Protein AF-A0A1U7M4L5-F1 (afdb_monomer_lite)

Structure (mmCIF, N/CA/C/O backbone):
data_AF-A0A1U7M4L5-F1
#
_entry.id   AF-A0A1U7M4L5-F1
#
loop_
_atom_site.group_PDB
_atom_site.id
_atom_site.type_symbol
_atom_site.label_atom_id
_atom_site.label_alt_id
_atom_site.label_comp_id
_atom_site.label_asym_id
_atom_site.label_entity_id
_atom_site.label_seq_id
_atom_site.pdbx_PDB_ins_code
_atom_site.Cartn_x
_atom_site.Cartn_y
_atom_site.Cartn_z
_atom_site.occupancy
_atom_site.B_iso_or_equiv
_atom_site.auth_seq_id
_atom_site.auth_comp_id
_atom_site.auth_asym_id
_atom_site.auth_atom_id
_atom_site.pdbx_PDB_model_num
ATOM 1 N N . MET A 1 1 ? 26.430 -4.926 -8.663 1.00 40.50 1 MET A N 1
ATOM 2 C CA . MET A 1 1 ? 25.184 -5.667 -8.353 1.00 40.50 1 MET A CA 1
ATOM 3 C C . MET A 1 1 ? 24.200 -5.401 -9.483 1.00 40.50 1 MET A C 1
ATOM 5 O O . MET A 1 1 ? 24.116 -4.249 -9.886 1.00 40.50 1 MET A O 1
ATOM 9 N N . SER A 1 2 ? 23.602 -6.459 -10.046 1.00 42.69 2 SER A N 1
ATOM 10 C CA . SER A 1 2 ? 23.016 -6.516 -11.402 1.00 42.69 2 SER A CA 1
ATOM 11 C C . SER A 1 2 ? 22.136 -5.314 -11.771 1.00 42.69 2 SER A C 1
ATOM 13 O O . SER A 1 2 ? 21.171 -5.021 -11.068 1.00 42.69 2 SER A O 1
ATOM 15 N N . ARG A 1 3 ? 22.501 -4.622 -12.861 1.00 52.31 3 ARG A N 1
ATOM 16 C CA . ARG A 1 3 ? 21.792 -3.462 -13.433 1.00 52.31 3 ARG A CA 1
ATOM 17 C C . ARG A 1 3 ? 20.663 -3.851 -14.395 1.00 52.31 3 ARG A C 1
ATOM 19 O O . ARG A 1 3 ? 20.004 -2.957 -14.903 1.00 52.31 3 ARG A O 1
ATOM 26 N N . TYR A 1 4 ? 20.443 -5.140 -14.651 1.00 60.34 4 TYR A N 1
ATOM 27 C CA . TYR A 1 4 ? 19.540 -5.571 -15.712 1.00 60.34 4 TYR A CA 1
ATOM 28 C C . TYR A 1 4 ? 18.772 -6.829 -15.304 1.00 60.34 4 TYR A C 1
ATOM 30 O O . TYR A 1 4 ? 19.364 -7.803 -14.832 1.00 60.34 4 TYR A O 1
ATOM 38 N N . VAL A 1 5 ? 17.451 -6.769 -15.455 1.00 61.44 5 VAL A N 1
ATOM 39 C CA . VAL A 1 5 ? 16.539 -7.911 -15.387 1.00 61.44 5 VAL A CA 1
ATOM 40 C C . VAL A 1 5 ? 15.798 -7.904 -16.713 1.00 61.44 5 VAL A C 1
ATOM 42 O O . VAL A 1 5 ? 15.099 -6.943 -17.002 1.00 61.44 5 VAL A O 1
ATOM 45 N N . ASP A 1 6 ? 15.997 -8.939 -17.521 1.00 65.75 6 ASP A N 1
ATOM 46 C CA . ASP A 1 6 ? 15.297 -9.126 -18.791 1.00 65.75 6 ASP A CA 1
ATOM 47 C C . ASP A 1 6 ? 14.304 -10.259 -18.633 1.00 65.75 6 ASP A C 1
ATOM 49 O O . ASP A 1 6 ? 14.718 -11.403 -18.464 1.00 65.75 6 ASP A O 1
ATOM 53 N N . PHE A 1 7 ? 13.011 -9.953 -18.670 1.00 67.94 7 PHE A N 1
ATOM 54 C CA . PHE A 1 7 ? 11.972 -10.975 -18.580 1.00 67.94 7 PHE A CA 1
ATOM 55 C C . PHE A 1 7 ? 11.778 -11.765 -19.881 1.00 67.94 7 PHE A C 1
ATOM 57 O O . PHE A 1 7 ? 11.133 -12.812 -19.848 1.00 67.94 7 PHE A O 1
ATOM 64 N N . ASN A 1 8 ? 12.340 -11.312 -21.009 1.00 63.50 8 ASN A N 1
ATOM 65 C CA . ASN A 1 8 ? 12.162 -11.955 -22.315 1.00 63.50 8 ASN A CA 1
ATOM 66 C C . ASN A 1 8 ? 13.084 -13.165 -22.522 1.00 63.50 8 ASN A C 1
ATOM 68 O O . ASN A 1 8 ? 12.781 -14.051 -23.319 1.00 63.50 8 ASN A O 1
ATOM 72 N N . ASN A 1 9 ? 14.193 -13.227 -21.788 1.00 62.72 9 ASN A N 1
ATOM 73 C CA . ASN A 1 9 ? 15.092 -14.374 -21.741 1.00 62.72 9 ASN A CA 1
ATOM 74 C C . ASN A 1 9 ? 14.909 -15.072 -20.392 1.00 62.72 9 ASN A C 1
ATOM 76 O O . ASN A 1 9 ? 14.783 -14.387 -19.386 1.00 62.72 9 ASN A O 1
ATOM 80 N N . ASN A 1 10 ? 14.884 -16.413 -20.357 1.00 65.12 10 ASN A N 1
ATOM 81 C CA . ASN A 1 10 ? 14.668 -17.209 -19.136 1.00 65.12 10 ASN A CA 1
ATOM 82 C C . ASN A 1 10 ? 15.346 -16.587 -17.900 1.00 65.12 10 ASN A C 1
ATOM 84 O O . ASN A 1 10 ? 16.561 -16.715 -17.730 1.00 65.12 10 ASN A O 1
ATOM 88 N N . VAL A 1 11 ? 14.559 -15.915 -17.050 1.00 71.19 11 VAL A N 1
ATOM 89 C CA . VAL A 1 11 ? 15.098 -15.193 -15.894 1.00 71.19 11 VAL A CA 1
ATOM 90 C C . VAL A 1 11 ? 15.700 -16.202 -14.937 1.00 71.19 11 VAL A C 1
ATOM 92 O O . VAL A 1 11 ? 15.036 -17.152 -14.511 1.00 71.19 11 VAL A O 1
ATOM 95 N N . ASP A 1 12 ? 16.964 -16.005 -14.576 1.00 82.62 12 ASP A N 1
ATOM 96 C CA . ASP A 1 12 ? 17.619 -16.918 -13.659 1.00 82.62 12 ASP A CA 1
ATOM 97 C C . ASP A 1 12 ? 16.930 -16.892 -12.277 1.00 82.62 12 ASP A C 1
ATOM 99 O O . ASP A 1 12 ? 16.426 -15.871 -11.793 1.00 82.62 12 ASP A O 1
ATOM 103 N N . SER A 1 13 ? 16.906 -18.053 -11.619 1.00 86.00 13 SER A N 1
ATOM 104 C CA . SER A 1 13 ? 16.178 -18.223 -10.356 1.00 86.00 13 SER A CA 1
ATOM 105 C C . SER A 1 13 ? 16.678 -17.319 -9.220 1.00 86.00 13 SER A C 1
ATOM 107 O O . SER A 1 13 ? 15.918 -17.032 -8.291 1.00 86.00 13 SER A O 1
ATOM 109 N N . LEU A 1 14 ? 17.939 -16.868 -9.259 1.00 86.38 14 LEU A N 1
ATOM 110 C CA . LEU A 1 14 ? 18.498 -15.966 -8.255 1.00 86.38 14 LEU A CA 1
ATOM 111 C C . LEU A 1 14 ? 17.965 -14.547 -8.464 1.00 86.38 14 LEU A C 1
ATOM 113 O O . LEU A 1 14 ? 17.542 -13.916 -7.492 1.00 86.38 14 LEU A O 1
ATOM 117 N N . THR A 1 15 ? 17.915 -14.072 -9.708 1.00 86.00 15 THR A N 1
ATOM 118 C CA . THR A 1 15 ? 17.318 -12.778 -10.060 1.00 86.00 15 THR A CA 1
ATOM 119 C C . THR A 1 15 ? 15.846 -12.717 -9.666 1.00 86.00 15 THR A C 1
ATOM 121 O O . THR A 1 15 ? 15.446 -11.769 -8.986 1.00 86.00 15 THR A O 1
ATOM 124 N N . MET A 1 16 ? 15.064 -13.763 -9.955 1.00 88.12 16 MET A N 1
ATOM 125 C CA . MET A 1 16 ? 13.663 -13.835 -9.519 1.00 88.12 16 MET A CA 1
ATOM 126 C C . MET A 1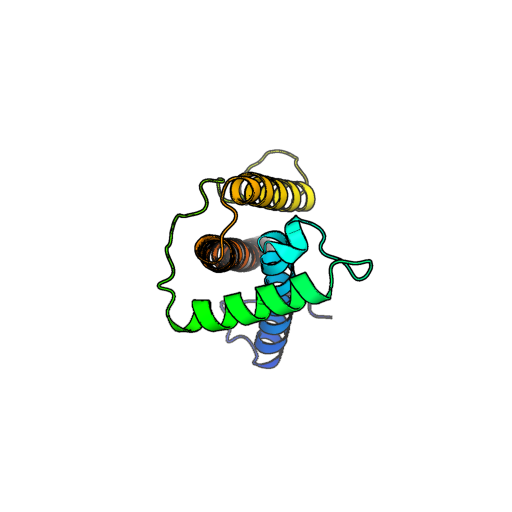 16 ? 13.525 -13.767 -7.997 1.00 88.12 16 MET A C 1
ATOM 128 O O . MET A 1 16 ? 12.730 -12.986 -7.482 1.00 88.12 16 MET A O 1
ATOM 132 N N . LYS A 1 17 ? 14.344 -14.516 -7.246 1.00 90.88 17 LYS A N 1
ATOM 133 C CA . LYS A 1 17 ? 14.331 -14.464 -5.773 1.00 90.88 17 LYS A CA 1
ATOM 134 C C . LYS A 1 17 ? 14.669 -13.072 -5.239 1.00 90.88 17 LYS A C 1
ATOM 136 O O . LYS A 1 17 ? 14.047 -12.615 -4.278 1.00 90.88 17 LYS A O 1
ATOM 141 N N . LEU A 1 18 ? 15.651 -12.396 -5.836 1.00 91.56 18 LEU A N 1
ATOM 142 C CA . LEU A 1 18 ? 16.049 -11.047 -5.434 1.00 91.56 18 LEU A CA 1
ATOM 143 C C . LEU A 1 18 ? 14.956 -10.018 -5.727 1.00 91.56 18 LEU A C 1
ATOM 145 O O . LEU A 1 18 ? 14.682 -9.179 -4.866 1.00 91.56 18 LEU A O 1
ATOM 149 N N . LEU A 1 19 ? 14.326 -10.091 -6.901 1.00 91.25 19 LEU A N 1
ATOM 150 C CA . LEU A 1 19 ? 13.220 -9.215 -7.267 1.00 91.25 19 LEU A CA 1
ATOM 151 C C . LEU A 1 19 ? 12.021 -9.428 -6.341 1.00 91.25 19 LEU A C 1
ATOM 153 O O . LEU A 1 19 ? 11.556 -8.466 -5.733 1.00 91.25 19 LEU A O 1
ATOM 157 N N . SER A 1 20 ? 11.588 -10.676 -6.146 1.00 93.31 20 SER A N 1
ATOM 158 C CA . SER A 1 20 ? 10.476 -11.001 -5.248 1.00 93.31 20 SER A CA 1
ATOM 159 C C . SER A 1 20 ? 10.733 -10.515 -3.824 1.00 93.31 20 SER A C 1
ATOM 161 O O . SER A 1 20 ? 9.834 -9.974 -3.187 1.00 93.31 20 SER A O 1
ATOM 163 N N . ARG A 1 21 ? 11.974 -10.625 -3.325 1.00 96.19 21 ARG A N 1
ATOM 164 C CA . ARG A 1 21 ? 12.334 -10.088 -2.004 1.00 96.19 21 ARG A CA 1
ATOM 165 C C . ARG A 1 21 ? 12.191 -8.568 -1.946 1.00 96.19 21 ARG A C 1
ATOM 167 O O . ARG A 1 21 ? 11.697 -8.048 -0.952 1.00 96.19 21 ARG A O 1
ATOM 174 N N . LYS A 1 22 ? 12.632 -7.850 -2.982 1.00 96.31 22 LYS A N 1
ATOM 175 C CA . LYS A 1 22 ? 12.514 -6.384 -3.042 1.00 96.31 22 LYS A CA 1
ATOM 176 C C . LYS A 1 22 ? 11.054 -5.938 -3.118 1.00 96.31 22 LYS A C 1
ATOM 178 O O . LYS A 1 22 ? 10.676 -5.054 -2.357 1.00 96.31 22 LYS A O 1
ATOM 183 N N . ILE A 1 23 ? 10.246 -6.578 -3.966 1.00 96.56 23 ILE A N 1
ATOM 184 C CA . ILE A 1 23 ? 8.802 -6.319 -4.054 1.00 96.56 23 ILE A CA 1
ATOM 185 C C . ILE A 1 23 ? 8.132 -6.615 -2.709 1.00 96.56 23 ILE A C 1
ATOM 187 O O . ILE A 1 23 ? 7.354 -5.797 -2.241 1.00 96.56 23 ILE A O 1
ATOM 191 N N . GLY A 1 24 ? 8.496 -7.707 -2.029 1.00 97.62 24 GLY A N 1
ATOM 192 C CA . GLY A 1 24 ? 7.975 -8.026 -0.695 1.00 97.62 24 GLY A CA 1
ATOM 193 C C . GLY A 1 24 ? 8.292 -6.963 0.365 1.00 97.62 24 GLY A C 1
ATOM 194 O O . GLY A 1 24 ? 7.426 -6.614 1.160 1.00 97.62 24 GLY A O 1
ATOM 195 N N . ILE A 1 25 ? 9.506 -6.397 0.356 1.00 98.12 25 ILE A N 1
ATOM 196 C CA . ILE A 1 25 ? 9.878 -5.300 1.270 1.00 98.12 25 ILE A CA 1
ATOM 197 C C . ILE A 1 25 ? 9.057 -4.044 0.971 1.00 98.12 25 ILE A C 1
ATOM 199 O O . ILE A 1 25 ? 8.515 -3.441 1.893 1.00 98.12 25 ILE A O 1
ATOM 203 N N . ILE A 1 26 ? 8.948 -3.656 -0.304 1.00 98.19 26 ILE A N 1
ATOM 204 C CA . ILE A 1 26 ? 8.100 -2.528 -0.721 1.00 98.19 26 ILE A CA 1
ATOM 205 C C . ILE A 1 26 ? 6.662 -2.780 -0.261 1.00 98.19 26 ILE A C 1
ATOM 207 O O . ILE A 1 26 ? 6.044 -1.909 0.342 1.00 98.19 26 ILE A O 1
ATOM 211 N N . SER A 1 27 ? 6.173 -3.999 -0.470 1.00 98.25 27 SER A N 1
ATOM 212 C CA . SER A 1 27 ? 4.804 -4.386 -0.178 1.00 98.25 27 SER A CA 1
ATOM 213 C C . SER A 1 27 ? 4.434 -4.282 1.297 1.00 98.25 27 SER A C 1
ATOM 215 O O . SER A 1 27 ? 3.354 -3.792 1.639 1.00 98.25 27 SER A O 1
ATOM 217 N N . HIS A 1 28 ? 5.354 -4.675 2.176 1.00 97.75 28 HIS A N 1
ATOM 218 C CA . HIS A 1 28 ? 5.204 -4.498 3.614 1.00 97.75 28 HIS A CA 1
ATOM 219 C C . HIS A 1 28 ? 4.998 -3.020 3.978 1.00 97.75 28 HIS A C 1
ATOM 221 O O . HIS A 1 28 ? 4.000 -2.686 4.609 1.00 97.75 28 HIS A O 1
ATOM 227 N N . TYR A 1 29 ? 5.869 -2.125 3.501 1.00 97.94 29 TYR A N 1
ATOM 228 C CA . TYR A 1 29 ? 5.753 -0.696 3.806 1.00 97.94 29 TYR A CA 1
ATOM 229 C C . TYR A 1 29 ? 4.498 -0.048 3.209 1.00 97.94 29 TYR A C 1
ATOM 231 O O . TYR A 1 29 ? 3.880 0.791 3.859 1.00 97.94 29 TYR A O 1
ATOM 239 N N . LEU A 1 30 ? 4.094 -0.434 1.993 1.00 98.31 30 LEU A N 1
ATOM 240 C CA . LEU A 1 30 ? 2.844 0.051 1.394 1.00 98.31 30 LEU A CA 1
ATOM 241 C C . LEU A 1 30 ? 1.628 -0.342 2.232 1.00 98.31 30 LEU A C 1
ATOM 243 O O . LEU A 1 30 ? 0.742 0.482 2.441 1.00 98.31 30 LEU A O 1
ATOM 247 N N . THR A 1 31 ? 1.615 -1.578 2.734 1.00 98.19 31 THR A N 1
ATOM 248 C CA . THR A 1 31 ? 0.553 -2.090 3.609 1.00 98.19 31 THR A CA 1
ATOM 249 C C . THR A 1 31 ? 0.493 -1.308 4.917 1.00 98.19 31 THR A C 1
ATOM 251 O O . THR A 1 31 ? -0.591 -0.909 5.333 1.00 98.19 31 THR A O 1
ATOM 254 N N . ASP A 1 32 ? 1.644 -1.010 5.525 1.00 97.12 32 ASP A N 1
ATOM 255 C CA . ASP A 1 32 ? 1.700 -0.205 6.747 1.00 97.12 32 ASP A CA 1
ATOM 256 C C . ASP A 1 32 ? 1.105 1.196 6.524 1.00 97.12 32 ASP A C 1
ATOM 258 O O . ASP A 1 32 ? 0.329 1.675 7.347 1.00 97.12 32 ASP A O 1
ATOM 262 N N . PHE A 1 33 ? 1.371 1.856 5.392 1.00 97.44 33 PHE A N 1
ATOM 263 C CA . PHE A 1 33 ? 0.793 3.181 5.119 1.00 97.44 33 PHE A CA 1
ATOM 264 C C . PHE A 1 33 ? -0.743 3.200 5.086 1.00 97.44 33 PHE A C 1
ATOM 266 O O . PHE A 1 33 ? -1.347 4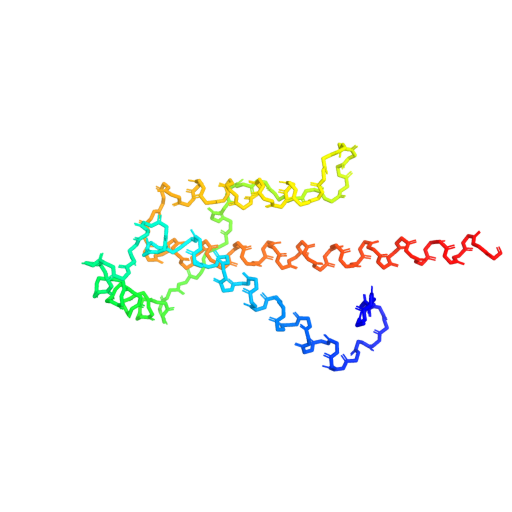.215 5.446 1.00 97.44 33 PHE A O 1
ATOM 273 N N . VAL A 1 34 ? -1.367 2.087 4.693 1.00 97.88 34 VAL A N 1
ATOM 274 C CA . VAL A 1 34 ? -2.827 1.930 4.587 1.00 97.88 34 VAL A CA 1
ATOM 275 C C . VAL A 1 34 ? -3.407 1.016 5.669 1.00 97.88 34 VAL A C 1
ATOM 277 O O . VAL A 1 34 ? -4.445 0.390 5.479 1.00 97.88 34 VAL A O 1
ATOM 280 N N . CYS A 1 35 ? -2.753 0.954 6.828 1.00 97.81 35 CYS A N 1
ATOM 281 C CA . CYS A 1 35 ? -3.220 0.213 7.995 1.00 97.81 35 CYS A CA 1
ATOM 282 C C . CYS A 1 35 ? -3.494 1.179 9.160 1.00 97.81 35 CYS A C 1
ATOM 284 O O . CYS A 1 35 ? -2.710 2.099 9.423 1.00 97.81 35 CYS A O 1
ATOM 286 N N . VAL A 1 36 ? -4.607 1.009 9.884 1.00 97.12 36 VAL A N 1
ATOM 287 C CA . VAL A 1 36 ? -5.064 1.994 10.888 1.00 97.12 36 VAL A CA 1
ATOM 288 C C . VAL A 1 36 ? -4.028 2.282 11.978 1.00 97.12 36 VAL A C 1
ATOM 290 O O . VAL A 1 36 ? -3.810 3.462 12.280 1.00 97.12 36 VAL A O 1
ATOM 293 N N . PRO A 1 37 ? -3.385 1.276 12.605 1.00 95.38 37 PRO A N 1
ATOM 294 C CA . PRO A 1 37 ? -2.407 1.526 13.655 1.00 95.38 37 PRO A CA 1
ATOM 295 C C . PRO A 1 37 ? -1.248 2.401 13.174 1.00 95.38 37 PRO A C 1
ATOM 297 O O . PRO A 1 37 ? -0.817 3.303 13.892 1.00 95.38 37 PRO A O 1
ATOM 300 N N . HIS A 1 38 ? -0.784 2.195 11.945 1.00 93.94 38 HIS A N 1
ATOM 301 C CA . HIS A 1 38 ? 0.347 2.917 11.366 1.00 93.94 38 HIS A CA 1
ATOM 302 C C . HIS A 1 38 ? -0.059 4.302 10.854 1.00 93.94 38 HIS A C 1
ATOM 304 O O . HIS A 1 38 ? 0.592 5.293 11.194 1.00 93.94 38 HIS A O 1
ATOM 310 N N . SER A 1 39 ? -1.197 4.418 10.162 1.00 92.56 39 SER A N 1
ATOM 311 C CA . SER A 1 39 ? -1.721 5.707 9.683 1.00 92.56 39 SER A CA 1
ATOM 312 C C . SER A 1 39 ? -2.052 6.671 10.828 1.00 92.56 39 SER A C 1
ATOM 314 O O . SER A 1 39 ? -1.855 7.883 10.718 1.00 92.56 39 SER A O 1
ATOM 316 N N . LYS A 1 40 ? -2.483 6.146 11.983 1.00 91.69 40 LYS A N 1
ATOM 317 C CA . LYS A 1 40 ? -2.727 6.920 13.212 1.00 91.69 40 LYS A CA 1
ATOM 318 C C . LYS A 1 40 ? -1.517 7.021 14.137 1.00 91.69 40 LYS A C 1
ATOM 320 O O . LYS A 1 40 ? -1.656 7.565 15.234 1.00 91.69 40 LYS A O 1
ATOM 325 N N . ARG A 1 41 ? -0.347 6.530 13.720 1.00 90.19 41 ARG A N 1
ATOM 326 C CA . ARG A 1 41 ? 0.901 6.556 14.499 1.00 90.19 41 ARG A CA 1
ATOM 327 C C . ARG A 1 41 ? 0.725 5.986 15.910 1.00 90.19 41 ARG A C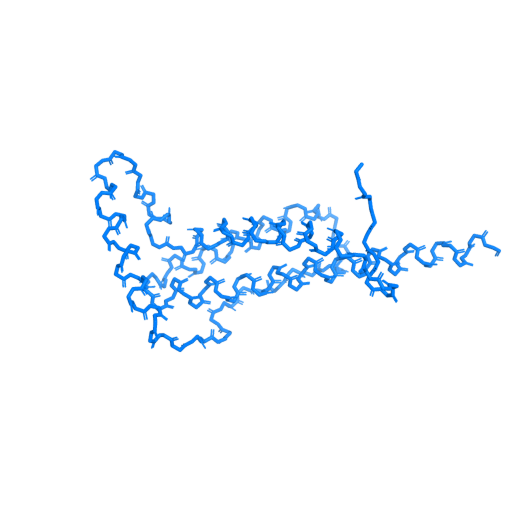 1
ATOM 329 O O . ARG A 1 41 ? 1.208 6.565 16.888 1.00 90.19 41 ARG A O 1
ATOM 336 N N . TRP A 1 42 ? 0.038 4.851 16.033 1.00 91.25 42 TRP A N 1
ATOM 337 C CA . TRP A 1 42 ? -0.034 4.091 17.278 1.00 91.25 42 TRP A CA 1
ATOM 338 C C . TRP A 1 42 ? 1.334 3.458 17.561 1.00 91.25 42 TRP A C 1
ATOM 340 O O . TRP A 1 42 ? 1.586 2.299 17.243 1.00 91.25 42 TRP A O 1
ATOM 350 N N . THR A 1 43 ? 2.241 4.266 18.104 1.00 81.25 43 THR A N 1
ATOM 351 C CA . THR A 1 43 ? 3.641 3.924 18.370 1.00 81.25 43 THR A CA 1
ATOM 352 C C . THR A 1 43 ? 3.868 3.482 19.824 1.00 81.25 43 THR A C 1
ATOM 354 O O . THR A 1 43 ? 2.959 3.481 20.662 1.00 81.25 43 THR A O 1
ATOM 357 N N . PHE A 1 44 ? 5.114 3.093 20.127 1.00 70.25 44 PHE A N 1
ATOM 358 C CA . PHE A 1 44 ? 5.565 2.541 21.413 1.00 70.25 44 PHE A CA 1
ATOM 359 C C . PHE A 1 44 ? 5.070 3.294 22.657 1.00 70.25 44 PHE A C 1
ATOM 361 O O . PHE A 1 44 ? 4.777 2.661 23.672 1.00 70.25 44 PHE A O 1
ATOM 368 N N . ILE A 1 45 ? 4.930 4.620 22.598 1.00 75.56 45 ILE A N 1
ATOM 369 C CA . ILE A 1 45 ? 4.481 5.412 23.745 1.00 75.56 45 ILE A CA 1
ATOM 370 C C . ILE A 1 45 ? 2.951 5.328 23.852 1.00 75.56 45 ILE A C 1
ATOM 372 O O . ILE A 1 45 ? 2.208 5.943 23.092 1.00 75.56 45 ILE A O 1
ATOM 376 N N . GLY A 1 46 ? 2.471 4.532 24.809 1.00 78.31 46 GLY A N 1
ATOM 377 C CA . GLY A 1 46 ? 1.078 4.534 25.273 1.00 78.31 46 GLY A CA 1
ATOM 378 C C . GLY A 1 46 ? 0.047 3.822 24.387 1.00 78.31 46 GLY A C 1
ATOM 379 O O . GLY A 1 46 ? -1.050 3.545 24.866 1.00 78.31 46 GLY A O 1
ATOM 380 N N . SER A 1 47 ? 0.374 3.464 23.141 1.00 88.88 47 SER A N 1
ATOM 381 C CA . SER A 1 47 ? -0.600 2.882 22.195 1.00 88.88 47 SER A CA 1
ATOM 382 C C . SER A 1 47 ? -0.225 1.510 21.621 1.00 88.88 47 SER A C 1
ATOM 384 O O . SER A 1 47 ?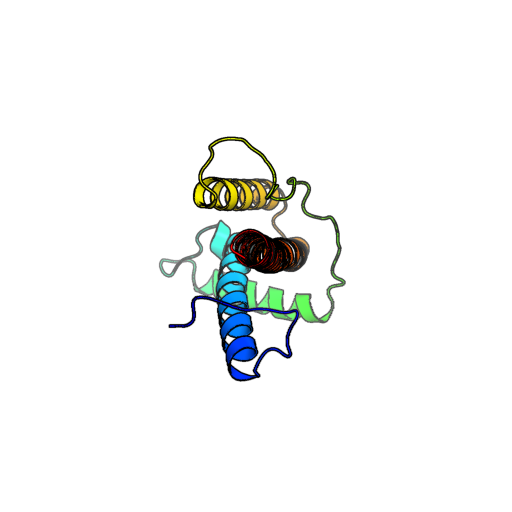 -1.055 0.878 20.972 1.00 88.88 47 SER A O 1
ATOM 386 N N . MET A 1 48 ? 0.953 0.972 21.959 1.00 89.94 48 MET A N 1
ATOM 387 C CA . MET A 1 48 ? 1.425 -0.329 21.458 1.00 89.94 48 MET A CA 1
ATOM 388 C C . MET A 1 48 ? 0.481 -1.501 21.780 1.00 89.94 48 MET A C 1
ATOM 390 O O . MET A 1 48 ? 0.222 -2.349 20.933 1.00 89.94 48 MET A O 1
ATOM 394 N N . LYS A 1 49 ? -0.114 -1.544 22.982 1.00 92.94 49 LYS A N 1
ATOM 395 C CA . LYS A 1 49 ? -1.105 -2.589 23.318 1.00 92.94 49 LYS A CA 1
ATOM 396 C C . LYS A 1 49 ? -2.323 -2.546 22.389 1.00 92.94 49 LYS A C 1
ATOM 398 O O . LYS A 1 49 ? -2.857 -3.590 22.030 1.00 92.94 49 LYS A O 1
ATOM 403 N N . LYS A 1 50 ? -2.759 -1.339 22.014 1.00 94.81 50 LYS A N 1
ATOM 404 C CA . LYS A 1 50 ? -3.879 -1.116 21.094 1.00 94.81 50 LYS A CA 1
ATOM 405 C C . LYS A 1 50 ? -3.504 -1.521 19.668 1.00 94.81 50 LYS A C 1
ATOM 407 O O . LYS A 1 50 ? -4.311 -2.165 19.014 1.00 94.81 50 LYS A O 1
ATOM 412 N N . HIS A 1 51 ? -2.287 -1.187 19.238 1.00 95.75 51 HIS A N 1
ATOM 413 C CA . HIS A 1 51 ? -1.704 -1.596 17.960 1.00 95.75 51 HIS A CA 1
ATOM 414 C C . HIS A 1 51 ? -1.736 -3.118 17.795 1.00 95.75 51 HIS A C 1
ATOM 416 O O . HIS A 1 51 ? -2.436 -3.623 16.925 1.00 95.75 51 HIS A O 1
ATOM 422 N N . ILE A 1 52 ? -1.086 -3.846 18.708 1.00 95.00 52 ILE A N 1
ATOM 423 C CA . ILE A 1 52 ? -1.000 -5.314 18.664 1.00 95.00 52 ILE A CA 1
ATOM 424 C C . ILE A 1 52 ? -2.393 -5.951 18.718 1.00 95.00 52 ILE A C 1
ATOM 426 O O . ILE A 1 52 ? -2.668 -6.924 18.019 1.00 95.00 52 ILE A O 1
ATOM 430 N N . LYS A 1 53 ? -3.292 -5.412 19.553 1.00 96.56 53 LYS A N 1
ATOM 431 C CA . LYS A 1 53 ? -4.672 -5.902 19.631 1.00 96.56 53 LYS A CA 1
ATOM 432 C C . LYS A 1 53 ? -5.397 -5.739 18.292 1.00 96.56 53 LYS A C 1
ATOM 434 O O . LYS A 1 53 ? -6.032 -6.688 17.849 1.00 96.56 53 LYS A O 1
ATOM 439 N N . TYR A 1 54 ? -5.287 -4.568 17.667 1.00 97.56 54 TYR A N 1
ATOM 440 C CA . TYR A 1 54 ? -5.922 -4.283 16.384 1.00 97.56 54 TYR A CA 1
ATOM 441 C C . TYR A 1 54 ? -5.397 -5.198 15.282 1.00 97.56 54 TYR A C 1
ATOM 443 O O . TYR A 1 54 ? -6.196 -5.815 14.593 1.00 97.56 54 TYR A O 1
ATOM 451 N N . GLU A 1 55 ? -4.077 -5.355 15.154 1.00 96.88 55 GLU A N 1
ATOM 452 C CA . GLU A 1 55 ? -3.485 -6.238 14.139 1.00 96.88 55 GLU A CA 1
ATOM 453 C C . GLU A 1 55 ? -3.882 -7.705 14.346 1.00 96.88 55 GLU A C 1
ATOM 455 O O . GLU A 1 55 ? -4.157 -8.416 13.384 1.00 96.88 55 GLU A O 1
ATOM 460 N N . LYS A 1 56 ? -4.002 -8.159 15.600 1.00 98.06 56 LYS A N 1
ATOM 461 C CA . LYS A 1 56 ? -4.502 -9.506 15.906 1.00 98.06 56 LYS A CA 1
ATOM 462 C C . LYS A 1 56 ? -5.964 -9.696 15.489 1.00 98.06 56 LYS A C 1
ATOM 464 O O . LYS A 1 56 ? -6.338 -10.768 15.017 1.00 98.06 56 LYS A O 1
ATOM 469 N N . GLU A 1 57 ? -6.804 -8.689 15.707 1.00 98.50 57 GLU A N 1
ATOM 470 C CA . GLU A 1 57 ? -8.208 -8.711 15.284 1.00 98.50 57 GLU A CA 1
ATOM 471 C C . GLU A 1 57 ? -8.332 -8.624 13.755 1.00 98.50 57 GLU A C 1
ATOM 473 O O . GLU A 1 57 ? -9.144 -9.340 13.169 1.00 98.50 57 GLU A O 1
ATOM 478 N N . LEU A 1 58 ? -7.476 -7.829 13.110 1.00 98.19 58 LEU A N 1
ATOM 479 C CA . LEU A 1 58 ? -7.370 -7.730 11.658 1.00 98.19 58 LEU A CA 1
ATOM 480 C C . LEU A 1 58 ? -6.942 -9.065 11.027 1.00 98.19 58 LEU A C 1
ATOM 482 O O . LEU A 1 58 ? -7.561 -9.486 10.057 1.00 98.19 58 LEU A O 1
ATOM 486 N N . ASP A 1 59 ? -5.963 -9.777 11.599 1.00 98.06 59 ASP A N 1
ATOM 487 C CA . ASP A 1 59 ? -5.565 -11.126 11.151 1.00 98.06 59 ASP A CA 1
ATOM 488 C C . ASP A 1 59 ? -6.728 -12.127 11.231 1.00 98.06 59 ASP A C 1
ATOM 490 O O . ASP A 1 59 ? -6.940 -12.940 10.330 1.00 98.06 59 ASP A O 1
ATOM 494 N N . ALA A 1 60 ? -7.520 -12.064 12.305 1.00 98.38 60 ALA A N 1
ATOM 495 C CA . ALA A 1 60 ? -8.709 -12.899 12.433 1.00 98.38 60 ALA A CA 1
ATOM 496 C C . ALA A 1 60 ? -9.768 -12.547 11.375 1.00 98.38 60 ALA A C 1
ATOM 498 O O . ALA A 1 60 ? -10.358 -13.451 10.786 1.00 98.38 60 ALA A O 1
ATOM 499 N N . TYR A 1 61 ? -9.977 -11.255 11.110 1.00 98.44 61 TYR A N 1
ATOM 500 C CA . TYR A 1 61 ? -10.891 -10.773 10.075 1.00 98.44 61 TYR A CA 1
ATOM 501 C C . TYR A 1 61 ? -10.440 -11.192 8.663 1.00 98.44 61 TYR A C 1
ATOM 503 O O . TYR A 1 61 ? -11.257 -11.656 7.869 1.00 98.44 61 TYR A O 1
ATOM 511 N N . ALA A 1 62 ? -9.137 -11.117 8.372 1.00 97.62 62 ALA A N 1
ATOM 512 C CA . ALA A 1 62 ? -8.559 -11.413 7.061 1.00 97.62 62 ALA A CA 1
ATOM 513 C C . ALA A 1 62 ? -8.821 -12.845 6.572 1.00 97.62 62 ALA A C 1
ATOM 515 O O . ALA A 1 62 ? -8.952 -13.069 5.373 1.00 97.62 62 ALA A O 1
ATOM 516 N N . LYS A 1 63 ? -8.963 -13.813 7.487 1.00 97.44 63 LYS A N 1
ATOM 517 C CA . LYS A 1 63 ? -9.233 -15.230 7.162 1.00 97.44 63 LYS A CA 1
ATOM 518 C C . LYS A 1 63 ? -10.577 -15.464 6.472 1.00 97.44 63 LYS A C 1
ATOM 520 O O . LYS A 1 63 ? -10.773 -16.520 5.876 1.00 97.44 63 LYS A O 1
ATOM 525 N N . HIS A 1 64 ? -11.496 -14.510 6.578 1.00 97.00 64 HIS A N 1
ATOM 526 C CA . HIS A 1 64 ? -12.848 -14.593 6.027 1.00 97.00 64 HIS A CA 1
ATOM 527 C C . 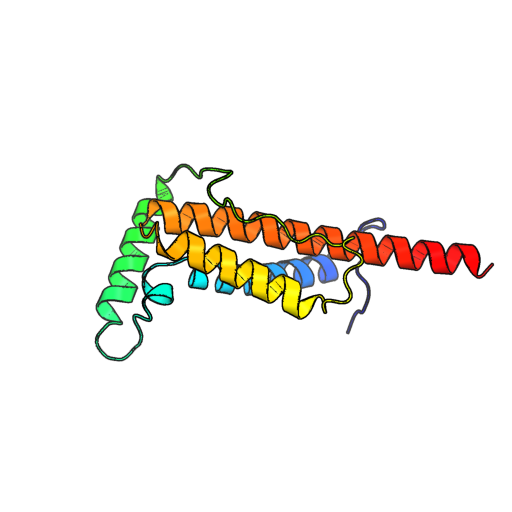HIS A 1 64 ? -13.190 -13.391 5.141 1.00 97.00 64 HIS A C 1
ATOM 529 O O . HIS A 1 64 ? -14.355 -13.191 4.804 1.00 97.00 64 HIS A O 1
ATOM 535 N N . HIS A 1 65 ? -12.199 -12.559 4.816 1.00 97.69 65 HIS A N 1
ATOM 536 C CA . HIS A 1 65 ? -12.402 -11.349 4.034 1.00 97.69 65 HIS A CA 1
ATOM 537 C C . HIS A 1 65 ? -12.335 -11.647 2.537 1.00 97.69 65 HIS A C 1
ATOM 539 O O . HIS A 1 65 ? -11.343 -12.185 2.045 1.00 97.69 65 HIS A O 1
ATOM 545 N N . ASP A 1 66 ? -13.371 -11.234 1.811 1.00 97.19 66 ASP A N 1
ATOM 546 C CA . ASP A 1 66 ? -13.396 -11.278 0.353 1.00 97.19 66 ASP A CA 1
ATOM 547 C C . ASP A 1 66 ? -12.833 -9.972 -0.214 1.00 97.19 66 ASP A C 1
ATOM 549 O O . ASP A 1 66 ? -13.462 -8.910 -0.135 1.00 97.19 66 ASP A O 1
ATOM 553 N N . PHE A 1 67 ? -11.643 -10.063 -0.807 1.00 95.88 67 PHE A N 1
ATOM 554 C CA . PHE A 1 67 ? -10.942 -8.909 -1.360 1.00 95.88 67 PHE A CA 1
ATOM 555 C C . PHE A 1 67 ? -11.708 -8.264 -2.515 1.00 95.88 67 PHE A C 1
ATOM 557 O O . PHE A 1 67 ? -12.082 -8.919 -3.495 1.00 95.88 67 PHE A O 1
ATOM 564 N N . LYS A 1 68 ? -11.883 -6.945 -2.428 1.00 94.06 68 LYS A N 1
ATOM 565 C CA . LYS A 1 68 ? -12.479 -6.132 -3.488 1.00 94.06 68 LYS A CA 1
ATOM 566 C C . LYS A 1 68 ? -11.404 -5.480 -4.345 1.00 94.06 68 LYS A C 1
ATOM 568 O O . LYS A 1 68 ? -10.369 -5.047 -3.853 1.00 94.06 68 LYS A O 1
ATOM 573 N N . LYS A 1 69 ? -11.690 -5.385 -5.642 1.00 90.38 69 LYS A N 1
ATOM 574 C CA . LYS A 1 69 ? -10.889 -4.634 -6.617 1.00 90.38 69 LYS A CA 1
ATOM 575 C C . LYS A 1 69 ? -11.502 -3.250 -6.831 1.00 90.38 69 LYS A C 1
ATOM 577 O O . LYS A 1 69 ? -12.702 -3.089 -6.602 1.00 90.38 69 LYS A O 1
ATOM 582 N N . HIS A 1 70 ? -10.712 -2.304 -7.334 1.00 92.75 70 HIS A N 1
ATOM 583 C CA . HIS A 1 70 ? -11.157 -0.948 -7.681 1.00 92.75 70 HIS A CA 1
ATOM 584 C C . HIS A 1 70 ? -11.690 -0.147 -6.477 1.00 92.75 70 HIS A C 1
ATOM 586 O O . HIS A 1 70 ? -12.646 0.619 -6.592 1.00 92.75 70 HIS A O 1
ATOM 592 N N . VAL A 1 71 ? -11.101 -0.354 -5.298 1.00 95.94 71 VAL A N 1
ATOM 593 C CA . VAL A 1 71 ? -11.339 0.431 -4.083 1.00 95.94 71 VAL A CA 1
ATOM 594 C C . VAL A 1 71 ? -10.519 1.724 -4.031 1.00 95.94 71 VAL A C 1
ATOM 596 O O . VAL A 1 71 ? -10.918 2.626 -3.287 1.00 95.94 71 VAL A O 1
ATOM 599 N N . ILE A 1 72 ? -9.430 1.809 -4.809 1.00 97.12 72 ILE A N 1
ATOM 600 C CA . ILE A 1 72 ? -8.585 3.000 -4.986 1.00 97.12 72 ILE A CA 1
ATOM 601 C C . ILE A 1 72 ? -9.014 3.749 -6.250 1.00 97.12 72 ILE A C 1
ATOM 603 O O . ILE A 1 72 ? -8.918 3.225 -7.361 1.00 97.12 72 ILE A O 1
ATOM 607 N N . SER A 1 73 ? -9.443 4.996 -6.077 1.00 95.81 73 SER A N 1
ATOM 608 C CA . SER A 1 73 ? -9.837 5.895 -7.166 1.00 95.81 73 SER A CA 1
ATOM 609 C C . SER A 1 73 ? -8.692 6.737 -7.732 1.00 95.81 73 SER A C 1
ATOM 611 O O . SER A 1 73 ? -8.815 7.243 -8.845 1.00 95.81 73 SER A O 1
ATOM 613 N N . THR A 1 74 ? -7.581 6.869 -7.002 1.00 92.88 74 THR A N 1
ATOM 614 C CA . THR A 1 74 ? -6.359 7.527 -7.487 1.00 92.88 74 THR A CA 1
ATOM 615 C C . THR A 1 74 ? -5.893 6.929 -8.818 1.00 92.88 74 THR A C 1
ATOM 617 O O . THR A 1 74 ? -5.750 5.707 -8.943 1.00 92.88 74 THR A O 1
ATOM 620 N N . ASN A 1 75 ? -5.637 7.811 -9.791 1.00 91.94 75 ASN A N 1
ATOM 621 C CA . ASN A 1 75 ? -5.102 7.452 -11.103 1.00 91.94 75 ASN A CA 1
ATOM 622 C C . ASN A 1 75 ? -3.727 6.791 -10.976 1.00 91.94 75 ASN A C 1
ATOM 624 O O . ASN A 1 75 ? -2.923 7.171 -10.124 1.00 91.94 75 ASN A O 1
ATOM 628 N N . ASP A 1 76 ? -3.461 5.826 -11.851 1.00 90.69 76 ASP A N 1
ATOM 629 C CA . ASP A 1 76 ? -2.185 5.117 -11.881 1.00 90.69 76 ASP A CA 1
ATOM 630 C C . ASP A 1 76 ? -1.047 6.032 -12.367 1.00 90.69 76 ASP A C 1
ATOM 632 O O . ASP A 1 76 ? -1.275 7.073 -12.988 1.00 90.69 76 ASP A O 1
ATOM 636 N N . ILE A 1 77 ? 0.195 5.648 -12.059 1.00 90.06 77 ILE A N 1
ATOM 637 C CA . ILE A 1 77 ? 1.385 6.384 -12.498 1.00 90.06 77 ILE A CA 1
ATOM 638 C C . ILE A 1 77 ? 1.556 6.185 -14.008 1.00 90.06 77 ILE A C 1
ATOM 640 O O . ILE A 1 77 ? 1.678 5.051 -14.471 1.00 90.06 77 ILE A O 1
ATOM 644 N N . ASP A 1 78 ? 1.611 7.282 -14.761 1.00 85.62 78 ASP A N 1
ATOM 645 C CA . ASP A 1 78 ? 1.851 7.253 -16.203 1.00 85.62 78 ASP A CA 1
ATOM 646 C C . ASP A 1 78 ? 3.354 7.319 -16.513 1.00 85.62 78 ASP A C 1
ATOM 648 O O . ASP A 1 78 ? 3.985 8.371 -16.398 1.00 85.62 78 ASP A O 1
ATOM 652 N N . LEU A 1 79 ? 3.919 6.180 -16.925 1.00 77.75 79 LEU A N 1
ATOM 653 C CA . LEU A 1 79 ? 5.326 6.045 -17.319 1.00 77.75 79 LEU A CA 1
ATOM 654 C C . LEU A 1 79 ? 5.692 6.823 -18.590 1.00 77.75 79 LEU A C 1
ATOM 656 O O . LEU A 1 79 ? 6.871 7.099 -18.806 1.00 77.75 79 LEU A O 1
ATOM 660 N N . TYR A 1 80 ? 4.714 7.158 -19.432 1.00 75.81 80 TYR A N 1
ATOM 661 C CA . TYR A 1 80 ? 4.930 7.801 -20.730 1.00 75.81 80 TYR A CA 1
ATOM 662 C C . TYR A 1 80 ? 4.588 9.290 -20.715 1.00 75.81 80 TYR A C 1
ATOM 664 O O . TYR A 1 80 ? 4.652 9.952 -21.755 1.00 75.81 80 TYR A O 1
ATOM 672 N N . ASN A 1 81 ? 4.230 9.834 -19.550 1.00 71.88 81 ASN A N 1
ATOM 673 C CA . ASN A 1 81 ? 3.993 11.256 -19.422 1.00 71.88 81 ASN A CA 1
ATOM 674 C C . ASN A 1 81 ? 5.310 12.022 -19.657 1.00 71.88 81 ASN A C 1
ATOM 676 O O . ASN A 1 81 ? 6.280 11.872 -18.917 1.00 71.88 81 ASN A O 1
ATOM 680 N N . ASN A 1 82 ? 5.324 12.862 -20.695 1.00 58.88 82 ASN A N 1
ATOM 681 C CA . ASN A 1 82 ? 6.479 13.662 -21.124 1.00 58.88 82 ASN A CA 1
ATOM 682 C C . ASN A 1 82 ? 6.738 14.897 -20.240 1.00 58.88 82 ASN A C 1
ATOM 684 O O . ASN A 1 82 ? 7.592 15.727 -20.563 1.00 58.88 82 ASN A O 1
ATOM 688 N N . GLU A 1 83 ? 5.990 15.068 -19.151 1.00 62.47 83 GLU A N 1
ATOM 689 C CA . GLU A 1 83 ? 6.276 16.102 -18.164 1.00 62.47 83 GLU A CA 1
ATOM 690 C C . GLU A 1 83 ? 7.634 15.846 -17.496 1.00 62.47 83 GLU A C 1
ATOM 692 O O . GLU A 1 83 ? 7.956 14.733 -17.088 1.00 62.47 83 GLU A O 1
ATOM 697 N N . SER A 1 84 ? 8.438 16.900 -17.333 1.00 60.44 84 SER A N 1
ATOM 698 C CA . SER A 1 84 ? 9.803 16.841 -16.786 1.00 60.44 84 SER A CA 1
ATOM 699 C C . SER A 1 84 ? 9.872 16.518 -15.281 1.00 60.44 84 SER A C 1
ATOM 701 O O . SER A 1 84 ? 10.811 16.930 -14.596 1.00 60.44 84 SER A O 1
ATOM 703 N N . VAL A 1 85 ? 8.850 15.866 -14.727 1.00 65.44 85 VAL A N 1
ATOM 704 C CA . VAL A 1 85 ? 8.757 15.516 -13.312 1.00 65.44 85 VAL A CA 1
ATOM 705 C C . VAL A 1 85 ? 9.575 14.254 -13.061 1.00 65.44 85 VAL A C 1
ATOM 707 O O . VAL A 1 85 ? 9.336 13.214 -13.666 1.00 65.44 85 VAL A O 1
ATOM 710 N N . GLU A 1 86 ? 10.523 14.337 -12.128 1.00 82.69 86 GLU A N 1
ATOM 711 C CA . GLU A 1 86 ? 11.354 13.208 -11.705 1.00 82.69 86 GLU A CA 1
ATOM 712 C C . GLU A 1 86 ? 10.482 12.014 -11.261 1.00 82.69 86 GLU A C 1
ATOM 714 O O . GLU A 1 86 ? 9.594 12.170 -10.421 1.00 82.69 86 GLU A O 1
ATOM 719 N N . LEU A 1 87 ? 10.766 10.804 -11.765 1.00 84.50 87 LEU A N 1
ATOM 720 C CA . LEU A 1 87 ? 10.024 9.563 -11.470 1.00 84.50 87 LEU A CA 1
ATOM 721 C C . LEU A 1 87 ? 9.784 9.345 -9.966 1.00 84.50 87 LEU A C 1
ATOM 723 O O . LEU A 1 87 ? 8.713 8.926 -9.531 1.00 84.50 87 LEU A O 1
ATOM 727 N N . LYS A 1 88 ? 10.779 9.690 -9.145 1.00 87.81 88 LYS A N 1
ATOM 728 C CA . LYS A 1 88 ? 10.691 9.628 -7.684 1.00 87.81 88 LYS A CA 1
ATOM 729 C C . LYS A 1 88 ? 9.570 10.509 -7.124 1.00 87.81 88 LYS A C 1
ATOM 731 O O . LYS A 1 88 ? 8.889 10.095 -6.187 1.00 87.81 88 LYS A O 1
ATOM 736 N N . ALA A 1 89 ? 9.393 11.712 -7.666 1.00 90.19 89 ALA A N 1
ATOM 737 C CA . ALA A 1 89 ? 8.329 12.621 -7.260 1.00 90.19 89 ALA A CA 1
ATOM 738 C C . ALA A 1 89 ? 6.957 12.086 -7.687 1.00 90.19 89 ALA A C 1
ATOM 740 O O . ALA A 1 89 ? 6.030 12.128 -6.886 1.00 90.19 89 ALA A O 1
ATOM 741 N N . GLN A 1 90 ? 6.843 11.501 -8.884 1.00 90.38 90 GLN A N 1
ATOM 742 C CA . GLN A 1 90 ? 5.597 10.879 -9.347 1.00 90.38 90 GLN A CA 1
ATOM 743 C C . GLN A 1 90 ? 5.165 9.717 -8.439 1.00 90.38 90 GLN A C 1
ATOM 745 O O . GLN A 1 90 ? 4.032 9.693 -7.962 1.00 90.38 90 GLN A O 1
ATOM 750 N N . ILE A 1 91 ? 6.093 8.805 -8.115 1.00 93.31 91 ILE A N 1
ATOM 751 C CA . ILE A 1 91 ? 5.843 7.686 -7.190 1.00 93.31 91 ILE A CA 1
ATOM 752 C C . ILE A 1 91 ? 5.419 8.208 -5.816 1.00 93.31 91 ILE A C 1
ATOM 754 O O . ILE A 1 91 ? 4.458 7.711 -5.231 1.00 93.31 91 ILE A O 1
ATOM 758 N N . LYS A 1 92 ? 6.129 9.217 -5.294 1.00 95.00 92 LYS A N 1
ATOM 759 C CA . LYS A 1 92 ? 5.804 9.821 -4.001 1.00 95.00 92 LYS A CA 1
ATOM 760 C C . LYS A 1 92 ? 4.390 10.407 -4.006 1.00 95.00 92 LYS A C 1
ATOM 762 O O . LYS A 1 92 ? 3.618 10.088 -3.108 1.00 95.00 92 LYS A O 1
ATOM 767 N N . ASN A 1 93 ? 4.060 11.222 -5.005 1.00 94.56 93 ASN A N 1
ATOM 768 C CA . ASN A 1 93 ? 2.758 11.874 -5.107 1.00 94.56 93 ASN A CA 1
ATOM 769 C C . ASN A 1 93 ? 1.633 10.839 -5.202 1.00 94.56 93 ASN A C 1
ATOM 771 O O . ASN A 1 93 ? 0.642 10.955 -4.492 1.00 94.56 93 ASN A O 1
ATOM 775 N N . TYR A 1 94 ? 1.817 9.787 -6.005 1.00 96.38 94 TYR A N 1
ATOM 776 C CA . TYR A 1 94 ? 0.861 8.686 -6.091 1.00 96.38 94 TYR A CA 1
ATOM 777 C C . TYR A 1 94 ? 0.635 8.014 -4.728 1.00 96.38 94 TYR A C 1
ATOM 779 O O . TYR A 1 94 ? -0.508 7.844 -4.305 1.00 96.38 94 TYR A O 1
ATOM 787 N N . ILE A 1 95 ? 1.713 7.683 -4.005 1.00 97.69 95 ILE A N 1
ATOM 788 C CA . ILE A 1 95 ? 1.622 7.097 -2.660 1.00 97.69 95 ILE A CA 1
ATOM 789 C C . ILE A 1 95 ? 0.868 8.035 -1.707 1.00 97.69 95 ILE A C 1
ATOM 791 O O . ILE A 1 95 ? -0.029 7.586 -0.997 1.00 97.69 95 ILE A O 1
ATOM 795 N N . GLU A 1 96 ? 1.196 9.329 -1.698 1.00 97.56 96 GLU A N 1
ATOM 796 C CA . GLU A 1 96 ? 0.535 10.324 -0.845 1.00 97.56 96 GLU A CA 1
ATOM 797 C C . GLU A 1 96 ? -0.960 10.461 -1.176 1.00 97.56 96 GLU A C 1
ATOM 799 O O . GLU A 1 96 ? -1.777 10.472 -0.255 1.00 97.56 96 GLU A O 1
ATOM 804 N N . SER A 1 97 ? -1.341 10.457 -2.457 1.00 97.81 97 SER A N 1
ATOM 805 C CA . SER A 1 97 ? -2.747 10.491 -2.883 1.00 97.81 97 SER A CA 1
ATOM 806 C C . SER A 1 97 ? -3.527 9.241 -2.466 1.00 97.81 97 SER A C 1
ATOM 808 O O . SER A 1 97 ? -4.665 9.347 -2.012 1.00 97.81 97 SER A O 1
ATOM 810 N N . VAL A 1 98 ? -2.931 8.047 -2.563 1.00 98.12 98 VAL A N 1
ATOM 811 C CA . VAL A 1 98 ? -3.562 6.809 -2.066 1.00 98.12 98 VAL A CA 1
ATOM 812 C C . VAL A 1 98 ? -3.750 6.854 -0.545 1.00 98.12 98 VAL A C 1
ATOM 814 O O . VAL A 1 98 ? -4.808 6.466 -0.046 1.00 98.12 98 VAL A O 1
ATOM 817 N N . ILE A 1 99 ? -2.758 7.353 0.201 1.00 97.88 99 ILE A N 1
ATOM 818 C CA . ILE A 1 99 ? -2.840 7.509 1.663 1.00 97.88 99 ILE A CA 1
ATOM 819 C C . ILE A 1 99 ? -3.938 8.506 2.048 1.00 97.88 99 ILE A C 1
ATOM 821 O O . ILE A 1 99 ? -4.690 8.258 2.994 1.00 97.88 99 ILE A O 1
ATOM 825 N N . GLU A 1 100 ? -4.046 9.620 1.325 1.00 97.75 100 GLU A N 1
ATOM 826 C CA . GLU A 1 100 ? -5.096 10.615 1.536 1.00 97.75 100 GLU A CA 1
ATOM 827 C C . GLU A 1 100 ? -6.483 10.000 1.326 1.00 97.75 100 GLU A C 1
ATOM 829 O O . GLU A 1 100 ? -7.337 10.106 2.212 1.00 97.75 100 GLU A O 1
ATOM 834 N N . GLU A 1 101 ? -6.688 9.270 0.227 1.00 97.88 101 GLU A N 1
ATOM 835 C CA . GLU A 1 101 ? -7.949 8.577 -0.045 1.00 97.88 101 GLU A CA 1
ATOM 836 C C . GLU A 1 101 ? -8.286 7.549 1.050 1.00 97.88 101 GLU A C 1
ATOM 838 O O . GLU A 1 101 ? -9.414 7.502 1.556 1.00 97.88 101 GLU A O 1
ATOM 843 N N . TYR A 1 102 ? -7.302 6.744 1.454 1.00 98.12 102 TYR A N 1
ATOM 844 C CA . TYR A 1 102 ? -7.451 5.757 2.521 1.00 98.12 102 TYR A CA 1
ATOM 845 C C . TYR A 1 102 ? -7.844 6.397 3.859 1.00 98.12 102 TYR A C 1
ATOM 847 O O . TYR A 1 102 ? -8.671 5.848 4.595 1.00 98.12 102 TYR A O 1
ATOM 855 N N . SER A 1 103 ? -7.306 7.581 4.173 1.00 96.94 103 SER A N 1
ATOM 856 C CA . SER A 1 103 ? -7.534 8.266 5.452 1.00 96.94 103 SER A CA 1
ATOM 857 C C . SER A 1 103 ? -9.014 8.561 5.746 1.00 96.94 103 SER A C 1
ATOM 859 O O . SER A 1 103 ? -9.397 8.697 6.912 1.00 96.94 103 SER A O 1
ATOM 861 N N . LEU A 1 104 ? -9.849 8.589 4.702 1.00 96.62 104 LEU A N 1
ATOM 862 C CA . LEU A 1 104 ? -11.296 8.808 4.758 1.00 96.62 104 LEU A CA 1
ATOM 863 C C . LEU A 1 104 ? -12.107 7.509 4.934 1.00 96.62 104 LEU A C 1
ATOM 865 O O . LEU A 1 104 ? -13.319 7.560 5.137 1.00 96.62 104 LEU A O 1
ATOM 869 N N . LYS A 1 105 ? -11.463 6.338 4.848 1.00 95.88 105 LYS A N 1
ATOM 870 C CA . LYS A 1 105 ? -12.098 5.015 4.712 1.00 95.88 105 LYS A CA 1
ATOM 871 C C . LYS A 1 105 ? -11.620 3.997 5.767 1.00 95.88 105 LYS A C 1
ATOM 873 O O . LYS A 1 105 ? -11.731 2.795 5.556 1.00 95.88 105 LYS A O 1
ATOM 878 N N . LEU A 1 106 ? -11.121 4.437 6.918 1.00 96.75 106 LEU A N 1
ATOM 879 C CA . LEU A 1 106 ? -10.492 3.574 7.935 1.00 96.75 106 LEU A CA 1
ATOM 880 C C . LEU A 1 106 ? -11.406 2.443 8.451 1.00 96.75 106 LEU A C 1
ATOM 882 O O . LEU A 1 106 ? -12.432 2.703 9.081 1.00 96.75 106 LEU A O 1
ATOM 886 N N . SER A 1 107 ? -11.030 1.183 8.219 1.00 97.69 107 SER A N 1
ATOM 887 C CA . SER A 1 107 ? -11.720 -0.015 8.729 1.00 97.69 107 SER A CA 1
ATOM 888 C C . SER A 1 107 ? -10.906 -1.269 8.405 1.00 97.69 107 SER A C 1
ATOM 890 O O . SER A 1 107 ? -10.198 -1.260 7.408 1.00 97.69 107 SER A O 1
ATOM 892 N N . PHE A 1 108 ? -11.088 -2.379 9.133 1.00 98.38 108 PHE A N 1
ATOM 893 C CA . PHE A 1 108 ? -10.425 -3.652 8.793 1.00 98.38 108 PHE A CA 1
ATOM 894 C C . PHE A 1 108 ? -10.608 -4.059 7.326 1.00 98.38 108 PHE A C 1
ATOM 896 O O . PHE A 1 108 ? -9.656 -4.453 6.662 1.00 98.38 108 PHE A O 1
ATOM 903 N N . LYS A 1 109 ? -11.832 -3.912 6.806 1.00 98.31 109 LYS A N 1
ATOM 904 C CA . LYS A 1 109 ? -12.153 -4.185 5.403 1.00 98.31 109 LYS A CA 1
ATOM 905 C C . LYS A 1 109 ? -11.261 -3.378 4.459 1.00 98.31 109 LYS A C 1
ATOM 907 O O . LYS A 1 109 ? -10.712 -3.919 3.507 1.00 98.31 109 LYS A O 1
ATOM 912 N N . ASN A 1 110 ? -11.156 -2.075 4.701 1.00 98.19 110 ASN A N 1
ATOM 913 C CA . ASN A 1 110 ? -10.415 -1.193 3.812 1.00 98.19 110 ASN A CA 1
ATOM 914 C C . ASN A 1 110 ? -8.905 -1.271 4.048 1.00 98.19 110 ASN A C 1
ATOM 916 O O . ASN A 1 110 ? -8.190 -1.094 3.078 1.00 98.19 110 ASN A O 1
ATOM 920 N N . ASP A 1 111 ? -8.426 -1.623 5.244 1.00 98.38 111 ASP A N 1
ATOM 921 C CA . ASP A 1 111 ? -7.012 -1.944 5.480 1.00 98.38 111 ASP A CA 1
ATOM 922 C C . ASP A 1 111 ? -6.566 -3.088 4.556 1.00 98.38 111 ASP A C 1
ATOM 924 O O . ASP A 1 111 ? -5.536 -2.995 3.894 1.00 98.38 111 ASP A O 1
ATOM 928 N N . LEU A 1 112 ? -7.386 -4.138 4.431 1.00 98.56 112 LEU A N 1
ATOM 929 C CA . LEU A 1 112 ? -7.102 -5.275 3.551 1.00 98.56 112 LEU A CA 1
ATOM 930 C C . LEU A 1 112 ? -7.281 -4.943 2.066 1.00 98.56 112 LEU A C 1
ATOM 932 O O . LEU A 1 112 ? -6.400 -5.252 1.264 1.00 98.56 112 LEU A O 1
ATOM 936 N N . ASP A 1 113 ? -8.402 -4.321 1.688 1.00 98.44 113 ASP A N 1
ATOM 937 C CA . ASP A 1 113 ? -8.684 -4.019 0.279 1.00 98.44 113 ASP A CA 1
ATOM 938 C C . ASP A 1 113 ? -7.697 -2.989 -0.293 1.00 98.44 113 ASP A C 1
ATOM 940 O O . ASP A 1 113 ? -7.171 -3.192 -1.389 1.00 98.44 113 ASP A O 1
ATOM 944 N N . PHE A 1 114 ? -7.395 -1.915 0.453 1.00 98.44 114 PHE A N 1
ATOM 945 C CA . PHE A 1 114 ? -6.391 -0.938 0.027 1.00 98.44 114 PHE A CA 1
ATOM 946 C C . PHE A 1 114 ? -5.014 -1.580 -0.035 1.00 98.44 114 PHE A C 1
ATOM 948 O O . PHE A 1 114 ? -4.326 -1.378 -1.029 1.00 98.44 114 PHE A O 1
ATOM 955 N N . ALA A 1 115 ? -4.610 -2.374 0.963 1.00 98.19 115 ALA A N 1
ATOM 956 C CA . ALA A 1 115 ? -3.319 -3.050 0.912 1.00 98.19 115 ALA A CA 1
ATOM 957 C C . ALA A 1 115 ? -3.205 -3.934 -0.336 1.00 98.19 115 ALA A C 1
ATOM 959 O O . ALA A 1 115 ? -2.223 -3.825 -1.067 1.00 98.19 115 ALA A O 1
ATOM 960 N N . ALA A 1 116 ? -4.205 -4.765 -0.633 1.00 98.19 116 ALA A N 1
ATOM 961 C CA . ALA A 1 116 ? -4.167 -5.654 -1.790 1.00 98.19 116 ALA A CA 1
ATOM 962 C C . ALA A 1 116 ? -4.086 -4.887 -3.120 1.00 98.19 116 ALA A C 1
ATOM 964 O O . ALA A 1 116 ? -3.232 -5.189 -3.961 1.00 98.19 116 ALA A O 1
ATOM 965 N N . GLU A 1 117 ? -4.936 -3.879 -3.319 1.00 97.88 117 GLU A N 1
ATOM 966 C CA . GLU A 1 117 ? -4.948 -3.119 -4.569 1.00 97.88 117 GLU A CA 1
ATOM 967 C C . GLU A 1 117 ? -3.720 -2.218 -4.718 1.00 97.88 117 GLU A C 1
ATOM 969 O O . GLU A 1 117 ? -3.106 -2.200 -5.783 1.00 97.88 117 GLU A O 1
ATOM 974 N N . PHE A 1 118 ? -3.306 -1.527 -3.655 1.00 97.94 118 PHE A N 1
ATOM 975 C CA . PHE A 1 118 ? -2.139 -0.647 -3.677 1.00 97.94 118 PHE A CA 1
ATOM 976 C C . PHE A 1 118 ? -0.871 -1.422 -4.044 1.00 97.94 118 PHE A C 1
ATOM 978 O O . PHE A 1 118 ? -0.103 -1.003 -4.913 1.00 97.94 118 PHE A O 1
ATOM 985 N N . ASN A 1 119 ? -0.703 -2.604 -3.445 1.00 98.19 119 ASN A N 1
ATOM 986 C CA . ASN A 1 119 ? 0.381 -3.520 -3.773 1.00 98.19 119 ASN A CA 1
ATOM 987 C C . ASN A 1 119 ? 0.313 -4.026 -5.209 1.00 98.19 119 ASN A C 1
ATOM 989 O O . ASN A 1 119 ? 1.345 -4.108 -5.873 1.00 98.19 119 ASN A O 1
ATOM 993 N N . THR A 1 120 ? -0.884 -4.348 -5.695 1.00 96.81 120 THR A N 1
ATOM 994 C CA . THR A 1 120 ? -1.088 -4.811 -7.071 1.00 96.81 120 THR A CA 1
ATOM 995 C C . THR A 1 120 ? -0.684 -3.730 -8.071 1.00 96.81 120 THR A C 1
ATOM 997 O O . THR A 1 120 ? 0.133 -3.991 -8.952 1.00 96.81 120 THR A O 1
ATOM 1000 N N . LYS A 1 121 ? -1.175 -2.498 -7.890 1.00 96.38 121 LYS A N 1
ATOM 1001 C CA . LYS A 1 121 ? -0.866 -1.356 -8.760 1.00 96.38 121 LYS A CA 1
ATOM 1002 C C . LYS A 1 121 ? 0.629 -1.027 -8.778 1.00 96.38 121 LYS A C 1
ATOM 1004 O O . LYS A 1 121 ? 1.213 -0.917 -9.851 1.00 96.38 121 LYS A O 1
ATOM 1009 N N . ILE A 1 122 ? 1.282 -0.944 -7.612 1.00 97.06 122 ILE A N 1
ATOM 1010 C CA . ILE A 1 122 ? 2.733 -0.688 -7.551 1.00 97.06 122 ILE A CA 1
ATOM 1011 C C . ILE A 1 122 ? 3.541 -1.854 -8.131 1.00 97.06 122 ILE A C 1
ATOM 1013 O O . ILE A 1 122 ? 4.552 -1.623 -8.791 1.00 97.06 122 ILE A O 1
ATOM 1017 N N . SER A 1 123 ? 3.115 -3.100 -7.920 1.00 96.12 123 SER A N 1
ATOM 1018 C CA . SER A 1 123 ? 3.806 -4.256 -8.500 1.00 96.12 123 SER A CA 1
ATOM 1019 C C . SER A 1 123 ? 3.737 -4.237 -10.024 1.00 96.12 123 SER A C 1
ATOM 1021 O O . SER A 1 123 ? 4.767 -4.439 -10.660 1.00 96.12 123 SER A O 1
ATOM 1023 N N . TYR A 1 124 ? 2.570 -3.938 -10.606 1.00 94.25 124 TYR A N 1
ATOM 1024 C CA . TYR A 1 124 ? 2.447 -3.755 -12.054 1.00 94.25 124 TYR A CA 1
ATOM 1025 C C . TYR A 1 124 ? 3.322 -2.614 -12.548 1.00 94.25 124 TYR A C 1
ATOM 1027 O O . TYR A 1 124 ? 4.142 -2.840 -13.425 1.00 94.25 124 TYR A O 1
ATOM 1035 N N . PHE A 1 125 ? 3.274 -1.453 -11.896 1.00 94.25 125 PHE A N 1
ATOM 1036 C CA . PHE A 1 125 ? 4.143 -0.331 -12.239 1.00 94.25 125 PHE A CA 1
ATOM 1037 C C . PHE A 1 125 ? 5.637 -0.704 -12.236 1.00 94.25 125 PHE A C 1
ATOM 1039 O O . PHE A 1 125 ? 6.367 -0.336 -13.154 1.00 94.25 125 PHE A O 1
ATOM 1046 N N . ILE A 1 126 ? 6.112 -1.467 -11.243 1.00 93.50 126 ILE A N 1
ATOM 1047 C CA . ILE A 1 126 ? 7.504 -1.949 -11.199 1.00 93.50 126 ILE A CA 1
ATOM 1048 C C . ILE A 1 126 ? 7.808 -2.853 -12.399 1.00 93.50 126 ILE A C 1
ATOM 1050 O O . ILE A 1 126 ? 8.863 -2.704 -13.015 1.00 93.50 126 ILE A O 1
ATOM 1054 N N . LEU A 1 127 ? 6.918 -3.794 -12.718 1.00 91.25 127 LEU A N 1
ATOM 1055 C CA . LEU A 1 127 ? 7.103 -4.723 -13.835 1.00 91.25 127 LEU A CA 1
ATOM 1056 C C . LEU A 1 127 ? 7.069 -3.997 -15.184 1.00 91.25 127 LEU A C 1
ATOM 1058 O O . LEU A 1 127 ? 7.948 -4.226 -16.011 1.00 91.25 127 LEU A 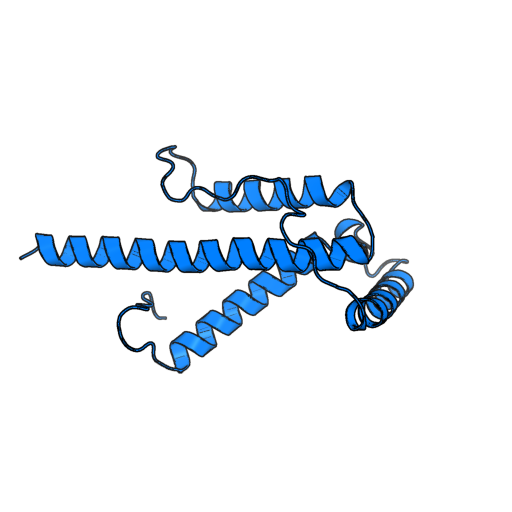O 1
ATOM 1062 N N . ASP A 1 128 ? 6.126 -3.079 -15.369 1.00 89.38 128 ASP A N 1
ATOM 1063 C CA . ASP A 1 128 ? 5.993 -2.256 -16.570 1.00 89.38 128 ASP A CA 1
ATOM 1064 C C . ASP A 1 128 ? 7.215 -1.357 -16.754 1.00 89.38 128 ASP A C 1
ATOM 1066 O O . ASP A 1 128 ? 7.743 -1.250 -17.857 1.00 89.38 128 ASP A O 1
ATOM 1070 N N . THR A 1 129 ? 7.738 -0.794 -15.660 1.00 88.56 129 THR A N 1
ATOM 1071 C CA . THR A 1 129 ? 8.993 -0.035 -15.680 1.00 88.56 129 THR A CA 1
ATOM 1072 C C . THR A 1 129 ? 10.147 -0.918 -16.149 1.00 88.56 129 THR A C 1
ATOM 1074 O O . THR A 1 129 ? 10.889 -0.525 -17.043 1.00 88.56 129 THR A O 1
ATOM 1077 N N . ILE A 1 130 ? 10.310 -2.120 -15.583 1.00 86.44 130 ILE A N 1
ATOM 1078 C CA . ILE A 1 130 ? 11.380 -3.040 -16.002 1.00 86.44 130 ILE A CA 1
ATOM 1079 C C . ILE A 1 130 ? 11.252 -3.364 -17.496 1.00 86.44 130 ILE A C 1
ATOM 1081 O O . ILE A 1 130 ? 12.244 -3.265 -18.213 1.00 86.44 130 ILE A O 1
ATOM 1085 N N . ASN A 1 131 ? 10.044 -3.678 -17.968 1.00 84.31 131 ASN A N 1
ATOM 1086 C CA . ASN A 1 131 ? 9.792 -3.987 -19.375 1.00 84.31 131 ASN A CA 1
ATOM 1087 C C . ASN A 1 131 ? 10.119 -2.800 -20.295 1.00 84.31 131 ASN A C 1
ATOM 1089 O O . ASN A 1 131 ? 10.822 -2.984 -21.286 1.00 84.31 131 ASN A O 1
ATOM 1093 N N . ALA A 1 132 ? 9.689 -1.584 -19.945 1.00 83.62 132 ALA A N 1
ATOM 1094 C CA . ALA A 1 132 ? 9.960 -0.380 -20.731 1.00 83.62 132 ALA A CA 1
ATOM 1095 C C . ALA A 1 132 ? 11.469 -0.100 -20.862 1.00 83.62 132 ALA A C 1
ATOM 1097 O O . ALA A 1 132 ? 11.960 0.164 -21.960 1.00 83.62 132 ALA A O 1
ATOM 1098 N N . TYR A 1 133 ? 12.228 -0.236 -19.767 1.00 79.06 133 TYR A N 1
ATOM 1099 C CA . TYR A 1 133 ? 13.689 -0.106 -19.801 1.00 79.06 133 TYR A CA 1
ATOM 1100 C C . TYR A 1 133 ? 14.356 -1.211 -20.632 1.00 79.06 133 TYR A C 1
ATOM 1102 O O . TYR A 1 133 ? 15.332 -0.941 -21.332 1.00 79.06 133 TYR A O 1
ATOM 1110 N N . SER A 1 134 ? 13.853 -2.449 -20.579 1.00 77.25 134 SER A N 1
ATOM 1111 C CA . SER A 1 134 ? 14.353 -3.544 -21.418 1.00 77.25 134 SER A CA 1
ATOM 1112 C C . SER A 1 134 ? 14.121 -3.282 -22.910 1.00 77.25 134 SER A C 1
ATOM 1114 O O . SER A 1 134 ? 15.026 -3.516 -23.711 1.00 77.25 134 SER A O 1
ATOM 1116 N N . GLU A 1 135 ? 12.953 -2.761 -23.295 1.00 73.69 135 GLU A N 1
ATOM 1117 C CA . GLU A 1 135 ? 12.643 -2.408 -24.687 1.00 73.69 135 GLU A CA 1
ATOM 1118 C C . GLU A 1 135 ? 13.499 -1.247 -25.213 1.00 73.69 135 GLU A C 1
ATOM 1120 O O . GLU A 1 135 ? 13.998 -1.310 -26.339 1.00 73.69 135 GLU A O 1
ATOM 1125 N N . GLU A 1 136 ? 13.697 -0.191 -24.418 1.00 72.44 136 GLU A N 1
ATOM 1126 C CA . GLU A 1 136 ? 14.543 0.946 -24.801 1.00 72.44 136 GLU A CA 1
ATOM 1127 C C . GLU A 1 136 ? 15.987 0.498 -25.064 1.00 72.44 136 GLU A C 1
ATOM 1129 O O . GLU A 1 136 ? 16.582 0.855 -26.085 1.00 72.44 136 GLU A O 1
ATOM 1134 N N . LEU A 1 137 ? 16.524 -0.349 -24.183 1.00 61.78 137 LEU A N 1
ATOM 1135 C CA . LEU A 1 137 ? 17.871 -0.898 -24.307 1.00 61.78 137 LEU A CA 1
ATOM 1136 C C . LEU A 1 137 ? 18.017 -1.743 -25.582 1.00 61.78 137 LEU A C 1
ATOM 1138 O O . LEU A 1 137 ? 18.996 -1.604 -26.313 1.00 61.78 137 LEU A O 1
ATOM 1142 N N . GLN A 1 138 ? 17.026 -2.589 -25.890 1.00 63.97 138 GLN A N 1
ATOM 1143 C CA . GLN A 1 138 ? 17.012 -3.371 -27.130 1.00 63.97 138 GLN A CA 1
ATOM 1144 C C . GLN A 1 138 ? 17.010 -2.474 -28.372 1.00 63.97 138 GLN A C 1
ATOM 1146 O O . GLN A 1 138 ? 17.744 -2.753 -29.319 1.00 63.97 138 GLN A O 1
ATOM 1151 N N . ARG A 1 139 ? 16.235 -1.381 -28.376 1.00 66.25 139 ARG A N 1
ATOM 1152 C CA . ARG A 1 139 ? 16.245 -0.419 -29.490 1.00 66.25 139 ARG A CA 1
ATOM 1153 C C . ARG A 1 139 ? 17.622 0.214 -29.666 1.00 66.25 139 ARG A C 1
ATOM 1155 O O . ARG A 1 139 ? 18.104 0.249 -30.793 1.00 66.25 139 ARG A O 1
ATOM 1162 N N . GLN A 1 140 ? 18.271 0.656 -28.587 1.00 66.81 140 GLN A N 1
ATOM 1163 C CA . GLN A 1 140 ? 19.627 1.222 -28.656 1.00 66.81 140 GLN A CA 1
ATOM 1164 C C . GLN A 1 140 ? 20.614 0.240 -29.305 1.00 66.81 140 GLN A C 1
ATOM 1166 O O . GLN A 1 140 ? 21.315 0.618 -30.237 1.00 66.81 140 GLN A O 1
ATOM 1171 N N . PHE A 1 141 ? 20.585 -1.038 -28.916 1.00 63.72 141 PHE A N 1
ATOM 1172 C CA . PHE A 1 141 ? 21.440 -2.060 -29.530 1.00 63.72 141 PHE A CA 1
ATOM 1173 C C . PHE A 1 141 ? 21.139 -2.331 -31.009 1.00 63.72 141 PHE A C 1
ATOM 1175 O O . PHE A 1 141 ? 22.058 -2.643 -31.759 1.00 63.72 141 PHE A O 1
ATOM 1182 N N . ILE A 1 142 ? 19.880 -2.234 -31.445 1.00 64.94 142 ILE A N 1
ATOM 1183 C CA . ILE A 1 142 ? 19.500 -2.439 -32.854 1.00 64.94 142 ILE A CA 1
ATOM 1184 C C . ILE A 1 142 ? 19.965 -1.270 -33.735 1.00 64.94 142 ILE A C 1
ATOM 1186 O O . ILE A 1 142 ? 20.324 -1.491 -34.888 1.00 64.94 142 ILE A O 1
ATOM 1190 N N . PHE A 1 143 ? 19.956 -0.040 -33.215 1.00 61.94 143 PHE A N 1
ATOM 1191 C CA . PHE A 1 143 ? 20.338 1.161 -33.968 1.00 61.94 143 PHE A CA 1
ATOM 1192 C C . PHE A 1 143 ? 21.840 1.504 -33.895 1.00 61.94 143 PHE A C 1
ATOM 1194 O O . PHE A 1 143 ? 22.277 2.413 -34.597 1.00 61.94 143 PHE A O 1
ATOM 1201 N N . GLU A 1 144 ? 22.630 0.791 -33.084 1.00 53.69 144 GLU A N 1
ATOM 1202 C CA . GLU A 1 144 ? 24.101 0.897 -33.028 1.00 53.69 144 GLU A CA 1
ATOM 1203 C C . GLU A 1 144 ? 24.840 -0.101 -33.956 1.00 53.69 144 GLU A C 1
ATOM 1205 O O . GLU A 1 144 ? 26.068 -0.202 -33.886 1.00 53.69 144 GLU A O 1
ATOM 1210 N N . VAL A 1 145 ? 24.124 -0.815 -34.841 1.00 44.16 145 VAL A N 1
ATOM 1211 C CA . VAL A 1 145 ? 24.683 -1.740 -35.858 1.00 44.16 145 VAL A CA 1
ATOM 1212 C C . VAL A 1 145 ? 24.587 -1.162 -37.266 1.00 44.16 145 VAL A C 1
ATOM 1214 O O . VAL A 1 145 ? 23.500 -0.663 -37.632 1.00 44.16 145 VAL A O 1
#

Secondary structure (DSSP, 8-state):
------SSS---HHHHHHHHHHHHHHHHHHHHHTSHHHHTT--TTTTHHHHHHHHHHHHHHHTT--PPSS---SPPP-TT--S---HHHHHHHHHHHHHHHHHTS-SHHHHHHHHHHHHHHHHHHHHHHHHHHHHHHHHHHHHT-

Sequence (145 aa):
MSRYVDFNNNVDSLTMKLLSRKIGIISHYLTDFVCVPHSKRWTFIGSMKKHIKYEKELDAYAKHHDFKKHVISTNDIDLYNNESVELKAQIKNYIESVIEEYSLKLSFKNDLDFAAEFNTKISYFILDTINAYSEELQRQFIFEV

Organism: NCBI:txid1123403

Radius of gyration: 18.61 Å; chains: 1; bounding box: 39×35×61 Å

Foldseek 3Di:
DDPAADPVPPGDPVNVVVVVVVLVVVLVVLLLLLADCNVVVLDPPPRVVVVVVRVVVLVVVVVPADADEPLAPQDAQDPPPPPPDDPVVSVVVSSVSLSVSSVVVDDSNRSVNSSVHVSVRVVVVVVVVNNVVNVVVVVVVVVVD

pLDDT: mean 87.47, std 13.97, range [40.5, 98.56]

InterPro domains:
  IPR008947 Phospholipase C/P1 nuclease domain superfamily [G3DSA:1.10.575.10] (6-141)
  IPR029002 Phospholipase C/D [PF00882] (12-102)